Protein AF-A0A8T5F6Z1-F1 (afdb_monomer_lite)

pLDDT: mean 76.51, std 10.16, range [45.34, 90.56]

Radius of gyration: 13.44 Å; chains: 1; bounding box: 27×34×34 Å

Secondary structure (DSSP, 8-state):
---PPPHHHHHHHHHH---HHHHHHHHHHHHHHHT--TTS-HHHHHHHHHHHHHHHS------

Structure (mmCIF, N/CA/C/O backbone):
data_AF-A0A8T5F6Z1-F1
#
_entry.id   AF-A0A8T5F6Z1-F1
#
loop_
_atom_site.group_PDB
_atom_site.id
_atom_site.type_symbol
_atom_site.label_atom_id
_atom_site.label_alt_id
_atom_site.label_comp_id
_atom_site.label_asym_id
_atom_site.label_entity_id
_atom_site.label_seq_id
_atom_site.pdbx_PDB_ins_code
_atom_site.Cartn_x
_atom_site.Cartn_y
_atom_site.Cartn_z
_atom_site.occupancy
_atom_site.B_iso_or_equiv
_atom_site.auth_seq_id
_atom_site.auth_comp_id
_atom_site.auth_asym_id
_atom_site.auth_atom_id
_atom_site.pdbx_PDB_model_num
ATOM 1 N N . MET A 1 1 ? -16.847 11.118 2.659 1.00 45.34 1 MET A N 1
ATOM 2 C CA . MET A 1 1 ? -15.612 11.756 2.166 1.00 45.34 1 M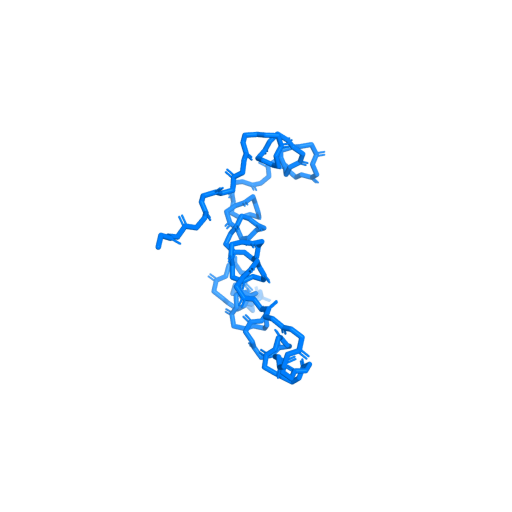ET A CA 1
ATOM 3 C C . MET A 1 1 ? -14.560 10.667 2.142 1.00 45.34 1 MET A C 1
ATOM 5 O O . MET A 1 1 ? -14.389 10.025 3.168 1.00 45.34 1 MET A O 1
ATOM 9 N N . VAL A 1 2 ? -13.979 10.357 0.982 1.00 52.06 2 VAL A N 1
ATOM 10 C CA . VAL A 1 2 ? -12.814 9.462 0.935 1.00 52.06 2 VAL A CA 1
ATOM 11 C C . VAL A 1 2 ? -11.672 10.284 1.513 1.00 52.06 2 VAL A C 1
ATOM 13 O O . VAL A 1 2 ? -11.362 11.333 0.957 1.00 52.06 2 VAL A O 1
ATOM 16 N N . GLU A 1 3 ? -11.141 9.898 2.671 1.00 57.62 3 GLU A N 1
ATOM 17 C CA . GLU A 1 3 ? -9.952 10.557 3.208 1.00 57.62 3 GLU A CA 1
ATOM 18 C C . GLU A 1 3 ? -8.815 10.337 2.207 1.00 57.62 3 GLU A C 1
ATOM 20 O O . GLU A 1 3 ? -8.394 9.209 1.939 1.00 57.62 3 GLU A O 1
ATOM 25 N N . GLU A 1 4 ? -8.393 11.418 1.559 1.00 65.44 4 GLU A N 1
ATOM 26 C CA . GLU A 1 4 ? -7.228 11.389 0.693 1.00 65.44 4 GLU A CA 1
ATOM 27 C C . GLU A 1 4 ? -5.977 11.240 1.556 1.00 65.44 4 GLU A C 1
ATOM 29 O O . GLU A 1 4 ? -5.844 11.839 2.624 1.00 65.44 4 GLU A O 1
ATOM 34 N N . ILE A 1 5 ? -5.058 10.399 1.095 1.00 74.56 5 ILE A N 1
ATOM 35 C CA . ILE A 1 5 ? -3.800 10.137 1.787 1.00 74.56 5 ILE A CA 1
ATOM 36 C C . ILE A 1 5 ? -2.966 11.419 1.755 1.00 74.56 5 ILE A C 1
ATOM 38 O O . ILE A 1 5 ? -2.806 12.020 0.689 1.00 74.56 5 ILE A O 1
ATOM 42 N N . SER A 1 6 ? -2.433 11.830 2.907 1.00 81.06 6 SER A N 1
ATOM 43 C CA . SER A 1 6 ? -1.679 13.080 3.017 1.00 81.06 6 SER A CA 1
ATOM 44 C C . SER A 1 6 ? -0.393 13.062 2.188 1.00 81.06 6 SER A C 1
ATOM 46 O O . SER A 1 6 ? 0.237 12.017 2.000 1.00 81.06 6 SER A O 1
ATOM 48 N N . ASP A 1 7 ? 0.052 14.243 1.759 1.00 81.88 7 ASP A N 1
ATOM 49 C CA . ASP A 1 7 ? 1.299 14.409 0.999 1.00 81.88 7 ASP A CA 1
ATOM 50 C C . ASP A 1 7 ? 2.523 13.866 1.749 1.00 81.88 7 ASP A C 1
ATOM 52 O O . ASP A 1 7 ? 3.449 13.328 1.143 1.00 81.88 7 ASP A O 1
ATOM 56 N N . THR A 1 8 ? 2.502 13.917 3.085 1.00 84.12 8 THR A N 1
ATOM 57 C CA . THR A 1 8 ? 3.539 13.324 3.941 1.00 84.12 8 THR A CA 1
ATOM 58 C C . THR A 1 8 ? 3.658 11.814 3.743 1.00 84.12 8 THR A C 1
ATOM 60 O O . THR A 1 8 ? 4.764 11.277 3.733 1.00 84.12 8 THR A O 1
ATOM 63 N N . ILE A 1 9 ? 2.531 11.115 3.594 1.00 82.88 9 ILE A N 1
ATOM 64 C CA . ILE A 1 9 ? 2.532 9.668 3.373 1.00 82.88 9 ILE A CA 1
ATOM 65 C C . ILE A 1 9 ? 3.014 9.350 1.957 1.00 82.88 9 ILE A C 1
ATOM 67 O O . ILE A 1 9 ? 3.832 8.448 1.796 1.00 82.88 9 ILE A O 1
ATOM 71 N N . ARG A 1 10 ? 2.598 10.128 0.950 1.00 83.25 10 ARG A N 1
ATOM 72 C CA . ARG A 1 10 ? 3.088 9.968 -0.430 1.00 83.25 10 ARG A CA 1
ATOM 73 C C . ARG A 1 10 ? 4.602 10.153 -0.529 1.00 83.25 10 ARG A C 1
ATOM 75 O O . ARG A 1 10 ? 5.270 9.390 -1.218 1.00 83.25 10 ARG A O 1
ATOM 82 N N . MET A 1 11 ? 5.159 11.129 0.192 1.00 86.19 11 MET A N 1
ATOM 83 C CA . MET A 1 11 ? 6.612 11.315 0.290 1.00 86.19 11 MET A CA 1
ATOM 84 C C . MET A 1 11 ? 7.310 10.085 0.878 1.00 86.19 11 MET A C 1
ATOM 86 O O . MET A 1 11 ? 8.265 9.597 0.287 1.00 86.19 11 MET A O 1
ATOM 90 N N . LYS A 1 12 ? 6.805 9.540 1.989 1.00 85.88 12 LYS A N 1
ATOM 91 C CA . LYS A 1 12 ? 7.378 8.329 2.599 1.00 85.88 12 LYS A CA 1
ATOM 92 C C . LYS A 1 12 ? 7.286 7.103 1.696 1.00 85.88 12 LYS A C 1
ATOM 94 O O . LYS A 1 12 ? 8.190 6.282 1.701 1.00 85.88 12 LYS A O 1
ATOM 99 N N . ILE A 1 13 ? 6.213 6.966 0.919 1.00 86.44 13 ILE A N 1
ATOM 100 C CA . ILE A 1 13 ? 6.082 5.880 -0.062 1.00 86.44 13 ILE A CA 1
ATOM 101 C C . ILE A 1 13 ? 7.178 5.986 -1.130 1.00 86.44 13 ILE A C 1
ATOM 103 O O . ILE A 1 13 ? 7.804 4.980 -1.450 1.00 86.44 13 ILE A O 1
ATOM 107 N N . LYS A 1 14 ? 7.469 7.200 -1.613 1.00 87.81 14 LYS A N 1
ATOM 108 C CA . LYS A 1 14 ? 8.580 7.451 -2.546 1.00 87.81 14 LYS A CA 1
ATOM 109 C C . LYS A 1 14 ? 9.955 7.170 -1.940 1.00 87.81 14 LYS A C 1
ATOM 111 O O . LYS A 1 14 ? 10.859 6.800 -2.668 1.00 87.81 14 LYS A O 1
ATOM 116 N N . GLU A 1 15 ? 10.119 7.330 -0.628 1.00 90.56 15 GLU A N 1
ATOM 117 C CA . GLU A 1 15 ? 11.356 6.940 0.070 1.00 90.56 15 GLU A CA 1
ATOM 118 C C . GLU A 1 15 ? 11.517 5.412 0.189 1.00 90.56 15 GLU A C 1
ATOM 120 O O . GLU A 1 15 ? 12.634 4.932 0.364 1.00 90.56 15 GLU A O 1
ATOM 125 N N . LEU A 1 16 ? 10.421 4.645 0.125 1.00 85.88 16 LEU A N 1
ATOM 126 C CA . LEU A 1 16 ? 10.432 3.183 0.272 1.00 85.88 16 LEU A CA 1
ATOM 127 C C . LEU A 1 16 ? 10.632 2.446 -1.052 1.00 85.88 16 LEU A C 1
ATOM 129 O O . LEU A 1 16 ? 11.191 1.351 -1.054 1.00 85.88 16 LEU A O 1
ATOM 133 N N . THR A 1 17 ? 10.144 3.008 -2.155 1.00 85.25 17 THR A N 1
ATOM 134 C CA . THR A 1 17 ? 10.247 2.391 -3.477 1.00 85.25 17 THR A CA 1
ATOM 135 C C . THR A 1 17 ? 10.230 3.443 -4.575 1.00 85.25 17 THR A C 1
ATOM 137 O O . THR A 1 17 ? 9.407 4.360 -4.562 1.00 85.25 17 THR A O 1
ATOM 140 N N . ASP A 1 18 ? 11.112 3.281 -5.560 1.00 87.44 18 ASP A N 1
ATOM 141 C CA . ASP A 1 18 ? 11.147 4.092 -6.779 1.00 87.44 18 ASP A CA 1
ATOM 142 C C . ASP A 1 18 ? 10.196 3.558 -7.863 1.00 87.44 18 ASP A C 1
ATOM 144 O O . ASP A 1 18 ? 9.981 4.223 -8.878 1.00 87.44 18 ASP A O 1
ATOM 148 N N . ASN A 1 19 ? 9.616 2.366 -7.667 1.00 85.69 19 ASN A N 1
ATOM 149 C CA . ASN A 1 19 ? 8.732 1.737 -8.641 1.00 85.69 19 ASN A CA 1
ATOM 150 C C . ASN A 1 19 ? 7.322 2.367 -8.581 1.00 85.69 19 ASN A C 1
ATOM 152 O O . ASN A 1 19 ? 6.629 2.220 -7.569 1.00 85.69 19 ASN A O 1
ATOM 156 N N . PRO A 1 20 ? 6.850 3.032 -9.655 1.00 84.50 20 PRO A N 1
ATOM 157 C CA . PRO A 1 20 ? 5.547 3.698 -9.670 1.00 84.50 20 PRO A CA 1
ATOM 158 C C . PRO A 1 20 ? 4.359 2.774 -9.370 1.00 84.50 20 PRO A C 1
ATOM 160 O O . PRO A 1 20 ? 3.379 3.215 -8.762 1.00 84.50 20 PRO A O 1
ATOM 163 N N . ASP A 1 21 ? 4.435 1.502 -9.767 1.00 81.75 21 ASP A N 1
ATOM 164 C CA . ASP A 1 21 ? 3.353 0.538 -9.554 1.00 81.75 21 ASP A CA 1
ATOM 165 C C . ASP A 1 21 ? 3.262 0.107 -8.088 1.00 81.75 21 ASP A C 1
ATOM 167 O O . ASP A 1 21 ? 2.159 0.014 -7.535 1.00 81.75 21 ASP A O 1
ATOM 171 N N . GLU A 1 22 ? 4.411 -0.042 -7.425 1.00 80.88 22 GLU A N 1
ATOM 172 C CA . GLU A 1 22 ? 4.493 -0.307 -5.987 1.00 80.88 22 GLU A CA 1
ATOM 173 C C . GLU A 1 22 ? 4.003 0.892 -5.174 1.00 80.88 22 GLU A C 1
ATOM 175 O O . GLU A 1 22 ? 3.228 0.727 -4.229 1.00 80.88 22 GLU A O 1
ATOM 180 N N . GLN A 1 23 ? 4.381 2.113 -5.575 1.00 86.06 23 GLN A N 1
ATOM 181 C CA . GLN A 1 23 ? 3.896 3.337 -4.932 1.00 86.06 23 GLN A CA 1
ATOM 182 C C . GLN A 1 23 ? 2.367 3.417 -4.994 1.00 86.06 23 GLN A C 1
ATOM 184 O O . GLN A 1 23 ? 1.702 3.642 -3.980 1.00 86.06 23 GLN A O 1
ATOM 189 N N . LYS A 1 24 ? 1.790 3.163 -6.174 1.00 84.94 24 LYS A N 1
ATOM 190 C CA . LYS A 1 24 ? 0.338 3.174 -6.388 1.00 84.94 24 LYS A CA 1
ATOM 191 C C . LYS A 1 24 ? -0.375 2.083 -5.588 1.00 84.94 24 LYS A C 1
ATOM 193 O O . LYS A 1 24 ? -1.482 2.313 -5.093 1.00 84.94 24 LYS A O 1
ATOM 198 N N . MET A 1 25 ? 0.243 0.910 -5.449 1.00 84.25 25 MET A N 1
ATOM 199 C CA . MET A 1 25 ? -0.288 -0.165 -4.616 1.00 84.25 25 MET A CA 1
ATOM 200 C C . MET A 1 25 ? -0.307 0.238 -3.136 1.00 84.25 25 MET A C 1
ATOM 202 O O . MET A 1 25 ? -1.342 0.104 -2.482 1.00 84.25 25 MET A O 1
ATOM 206 N N . LEU A 1 26 ? 0.804 0.769 -2.614 1.00 84.06 26 LEU A N 1
ATOM 207 C CA . LEU A 1 26 ? 0.923 1.218 -1.224 1.00 84.06 26 LEU A CA 1
ATOM 208 C C . LEU A 1 26 ? -0.076 2.332 -0.898 1.00 84.06 26 LEU A C 1
ATOM 210 O O . LEU A 1 26 ? -0.719 2.294 0.153 1.00 84.06 26 LEU A O 1
ATOM 214 N N . GLU A 1 27 ? -0.262 3.282 -1.817 1.00 85.00 27 GLU A N 1
ATOM 215 C CA . GLU A 1 27 ? -1.274 4.329 -1.687 1.00 85.00 27 GLU A CA 1
ATOM 216 C C . GLU A 1 27 ? -2.682 3.721 -1.571 1.00 85.00 27 GLU A C 1
ATOM 218 O O . GLU A 1 27 ? -3.372 3.937 -0.570 1.00 85.00 27 GLU A O 1
ATOM 223 N N . LYS A 1 28 ? -3.094 2.882 -2.532 1.00 81.62 28 LYS A N 1
ATOM 224 C CA . LYS A 1 28 ? -4.402 2.203 -2.484 1.00 81.62 28 LYS A CA 1
ATOM 225 C C . LYS A 1 28 ? -4.591 1.389 -1.203 1.00 81.62 28 LYS A C 1
ATOM 227 O O . LYS A 1 28 ? -5.695 1.364 -0.651 1.00 81.62 28 LYS A O 1
ATOM 232 N N . LEU A 1 29 ? -3.535 0.725 -0.733 1.00 80.56 29 LEU A N 1
ATOM 233 C CA . LEU A 1 29 ? -3.566 -0.077 0.483 1.00 80.56 29 LEU A CA 1
ATOM 234 C C . LEU A 1 29 ? -3.872 0.783 1.709 1.00 80.56 29 LEU A C 1
ATOM 236 O O . LEU A 1 29 ? -4.743 0.447 2.511 1.00 80.56 29 LEU A O 1
ATOM 240 N N . LEU A 1 30 ? -3.168 1.904 1.852 1.00 79.00 30 LEU A N 1
ATOM 241 C CA . LEU A 1 30 ? -3.343 2.822 2.975 1.00 79.00 30 LEU A CA 1
ATOM 242 C C . LEU A 1 30 ? -4.730 3.461 2.959 1.00 79.00 30 LEU A C 1
ATOM 244 O O . LEU A 1 30 ? -5.381 3.543 3.995 1.00 79.00 30 LEU A O 1
ATOM 248 N N . GLN A 1 31 ? -5.231 3.820 1.781 1.00 80.12 31 GLN A N 1
ATOM 249 C CA . GLN A 1 31 ? -6.581 4.356 1.610 1.00 80.12 31 GLN A CA 1
ATOM 250 C C . GLN A 1 31 ? -7.673 3.354 2.008 1.00 80.12 31 GLN A C 1
ATOM 252 O O . GLN A 1 31 ? -8.617 3.706 2.716 1.00 80.12 31 GLN A O 1
ATOM 257 N N . LYS A 1 32 ? -7.543 2.090 1.586 1.00 76.56 32 LYS A N 1
ATOM 258 C CA . LYS A 1 32 ? -8.475 1.017 1.968 1.00 76.56 32 LYS A CA 1
ATOM 259 C C . LYS A 1 32 ? -8.381 0.681 3.451 1.00 76.56 32 LYS A C 1
ATOM 261 O O . LYS A 1 32 ? -9.404 0.520 4.110 1.00 76.56 32 LYS A O 1
ATOM 266 N N . THR A 1 33 ? -7.166 0.618 3.990 1.00 74.00 33 THR A N 1
ATOM 267 C CA . THR A 1 33 ? -6.948 0.285 5.403 1.00 74.00 33 THR A CA 1
ATOM 268 C C . THR A 1 33 ? -7.361 1.400 6.354 1.00 74.00 33 THR A C 1
ATOM 270 O O . THR A 1 33 ? -7.828 1.097 7.448 1.00 74.00 33 THR A O 1
ATOM 273 N N . ALA A 1 34 ? -7.306 2.666 5.932 1.00 72.38 34 ALA A N 1
ATOM 274 C CA . ALA A 1 34 ? -7.849 3.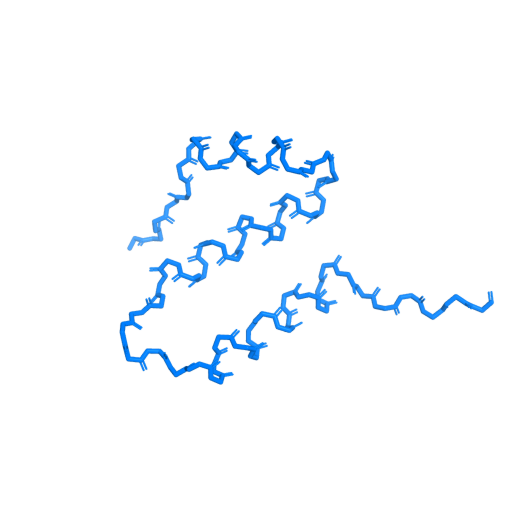791 6.695 1.00 72.38 34 ALA A CA 1
ATOM 275 C C . ALA A 1 34 ? -9.361 3.649 6.959 1.00 72.38 34 ALA A C 1
ATOM 277 O O . ALA A 1 34 ? -9.861 4.114 7.981 1.00 72.38 34 ALA A O 1
ATOM 278 N N . GLN A 1 35 ? -10.092 2.957 6.077 1.00 70.69 35 GLN A N 1
ATOM 279 C CA . GLN A 1 35 ? -11.523 2.684 6.254 1.00 70.69 35 GLN A CA 1
ATOM 280 C C . GLN A 1 35 ? -11.801 1.478 7.163 1.00 70.69 35 GLN A C 1
ATOM 282 O O . GLN A 1 35 ? -12.941 1.278 7.592 1.00 70.69 35 GLN A O 1
ATOM 287 N N . TYR A 1 36 ? -10.785 0.671 7.483 1.00 74.69 36 TYR A N 1
ATOM 288 C CA . TYR A 1 36 ? -10.950 -0.463 8.381 1.00 74.69 36 TYR A CA 1
ATOM 289 C C . TYR A 1 36 ? -11.084 0.024 9.825 1.00 74.69 36 TYR A C 1
ATOM 291 O O . TYR A 1 36 ? -10.140 0.485 10.460 1.00 74.69 36 TYR A O 1
ATOM 299 N N . ASN A 1 37 ? -12.283 -0.121 10.383 1.00 71.06 37 ASN A N 1
ATOM 300 C CA . ASN A 1 37 ? -12.528 0.117 11.803 1.00 71.06 37 ASN A CA 1
ATOM 301 C C . ASN A 1 37 ? -12.199 -1.139 12.642 1.00 71.06 37 ASN A C 1
ATOM 303 O O . ASN A 1 37 ? -11.951 -2.219 12.098 1.00 71.06 37 ASN A O 1
ATOM 307 N N . LYS A 1 38 ? -12.263 -1.027 13.980 1.00 65.69 38 LYS A N 1
ATOM 308 C CA . LYS A 1 38 ? -11.992 -2.130 14.933 1.00 65.69 38 LYS A CA 1
ATOM 309 C C . LYS A 1 38 ? -12.861 -3.389 14.737 1.00 65.69 38 LYS A C 1
ATOM 311 O O . LYS A 1 38 ? -12.565 -4.413 15.344 1.00 65.69 38 LYS A O 1
ATOM 316 N N . GLN A 1 39 ? -13.929 -3.329 13.940 1.00 68.69 39 GLN A N 1
ATOM 317 C CA . GLN A 1 39 ? -14.805 -4.466 13.629 1.00 68.69 39 GLN A CA 1
ATOM 318 C C . GLN A 1 39 ? -14.404 -5.196 12.339 1.00 68.69 39 GLN A C 1
ATOM 320 O O . GLN A 1 39 ? -14.941 -6.268 12.047 1.00 68.69 39 GLN A O 1
ATOM 325 N N . THR A 1 40 ? -13.462 -4.649 11.568 1.00 75.19 40 THR A N 1
ATOM 326 C CA . THR A 1 40 ? -12.974 -5.282 10.342 1.00 75.19 40 THR A CA 1
ATOM 327 C C . THR A 1 40 ? -12.234 -6.562 10.704 1.00 75.19 40 THR A C 1
ATOM 329 O O . THR A 1 40 ? -11.203 -6.541 11.377 1.00 75.19 40 THR A O 1
ATOM 332 N N . LYS A 1 41 ? -12.774 -7.708 10.281 1.00 78.12 41 LYS A N 1
ATOM 333 C CA . LYS A 1 41 ? -12.182 -9.008 10.604 1.00 78.12 41 LYS A CA 1
ATOM 334 C C . LYS A 1 41 ? -10.819 -9.148 9.908 1.00 78.12 41 LYS A C 1
ATOM 336 O O . LYS A 1 41 ? -10.731 -8.844 8.719 1.00 78.12 41 LYS A O 1
ATOM 341 N N . PRO A 1 42 ? -9.789 -9.710 10.571 1.00 77.31 42 PRO A N 1
ATOM 342 C CA . PRO A 1 42 ? -8.472 -9.927 9.961 1.00 77.31 42 PRO A CA 1
ATOM 343 C C . PRO A 1 42 ? -8.509 -10.714 8.641 1.00 77.31 42 PRO A C 1
ATOM 345 O O . PRO A 1 42 ? -7.671 -10.513 7.768 1.00 77.31 42 PRO A O 1
ATOM 348 N N . THR A 1 43 ? -9.493 -11.600 8.473 1.00 82.50 43 THR A N 1
ATOM 349 C CA . THR A 1 43 ? -9.713 -12.365 7.236 1.00 82.50 43 THR A CA 1
ATOM 350 C C . THR A 1 43 ? -10.113 -11.489 6.051 1.00 82.50 43 THR A C 1
ATOM 352 O O . THR A 1 43 ? -9.708 -11.775 4.929 1.00 82.50 43 THR A O 1
ATOM 355 N N . VAL A 1 44 ? -10.869 -10.414 6.291 1.00 79.94 44 VAL A N 1
ATOM 356 C CA . VAL A 1 44 ? -11.265 -9.446 5.257 1.00 79.94 44 VAL A CA 1
ATOM 357 C C . VAL A 1 44 ? -10.042 -8.659 4.801 1.00 79.94 44 VAL A C 1
ATOM 359 O O . VAL A 1 44 ? -9.780 -8.589 3.606 1.00 79.94 44 VAL A O 1
ATOM 362 N N . ILE A 1 45 ? -9.235 -8.187 5.756 1.00 76.50 45 ILE A N 1
ATOM 363 C CA . ILE A 1 45 ? -7.985 -7.464 5.483 1.00 76.50 45 ILE A CA 1
ATOM 364 C C . ILE A 1 45 ? -7.037 -8.328 4.644 1.00 76.50 45 ILE A C 1
ATOM 366 O O . ILE A 1 45 ? -6.540 -7.873 3.621 1.00 76.50 45 ILE A O 1
ATOM 370 N N . LYS A 1 46 ? -6.825 -9.594 5.034 1.00 79.88 46 LYS A N 1
A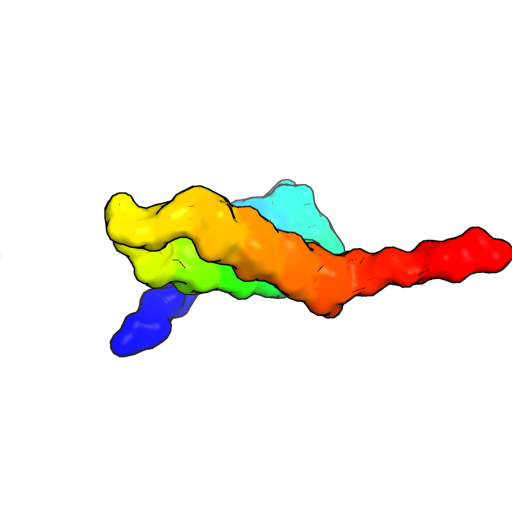TOM 371 C CA . LYS A 1 46 ? -5.973 -10.525 4.275 1.00 79.88 46 LYS A CA 1
ATOM 372 C C . LYS A 1 46 ? -6.474 -10.742 2.850 1.00 79.88 46 LYS A C 1
ATOM 374 O O . LYS A 1 46 ? -5.677 -10.689 1.925 1.00 79.88 46 LYS A O 1
ATOM 379 N N . ARG A 1 47 ? -7.779 -10.969 2.671 1.00 82.56 47 ARG A N 1
ATOM 380 C CA . ARG A 1 47 ? -8.364 -11.184 1.342 1.00 82.56 47 ARG A CA 1
ATOM 381 C C . ARG A 1 47 ? -8.187 -9.960 0.448 1.00 82.56 47 ARG A C 1
ATOM 383 O O . ARG A 1 47 ? -7.797 -10.107 -0.701 1.00 82.56 47 ARG A O 1
ATOM 390 N N . GLU A 1 48 ? -8.479 -8.770 0.962 1.00 79.69 48 GLU A N 1
ATOM 391 C CA . GLU A 1 48 ? -8.331 -7.536 0.189 1.00 79.69 48 GLU A CA 1
ATOM 392 C C . GLU A 1 48 ? -6.869 -7.213 -0.123 1.00 79.69 48 GLU A C 1
ATOM 394 O O . GLU A 1 48 ? -6.579 -6.745 -1.219 1.00 79.69 48 GLU A O 1
ATOM 399 N N . PHE A 1 49 ? -5.953 -7.509 0.801 1.00 79.50 49 PHE A N 1
ATOM 400 C CA . PHE A 1 49 ? -4.518 -7.385 0.569 1.00 79.50 49 PHE A CA 1
ATOM 401 C C . PHE A 1 49 ? -4.040 -8.318 -0.551 1.00 79.50 49 PHE A C 1
ATOM 403 O O . PHE A 1 49 ? -3.335 -7.869 -1.448 1.00 79.50 49 PHE A O 1
ATOM 410 N N . SER A 1 50 ? -4.463 -9.586 -0.541 1.00 80.25 50 SER A N 1
ATOM 411 C CA . SER A 1 50 ? -4.137 -10.539 -1.610 1.00 80.25 50 SER A CA 1
ATOM 412 C C . SER A 1 50 ? -4.671 -10.088 -2.968 1.00 80.25 50 SER A C 1
ATOM 414 O O . SER A 1 50 ? -3.920 -10.089 -3.929 1.00 80.25 50 SER A O 1
ATOM 416 N N . LEU A 1 51 ? -5.919 -9.610 -3.039 1.00 82.38 51 LEU A N 1
ATOM 417 C CA . LEU A 1 51 ? -6.480 -9.092 -4.295 1.00 82.38 51 LEU A CA 1
ATOM 418 C C . LEU A 1 51 ? -5.695 -7.886 -4.831 1.00 82.38 51 LEU A C 1
ATOM 420 O O . LEU A 1 51 ? -5.476 -7.783 -6.031 1.00 82.38 51 LEU A O 1
ATOM 424 N N . LEU A 1 52 ? -5.251 -6.983 -3.950 1.00 78.81 52 LEU A N 1
ATOM 425 C CA . LEU A 1 52 ? -4.416 -5.847 -4.351 1.00 78.81 52 LEU A CA 1
ATOM 426 C C . LEU A 1 52 ? -3.033 -6.284 -4.840 1.00 78.81 52 LEU A C 1
ATOM 428 O O . LEU A 1 52 ? -2.507 -5.659 -5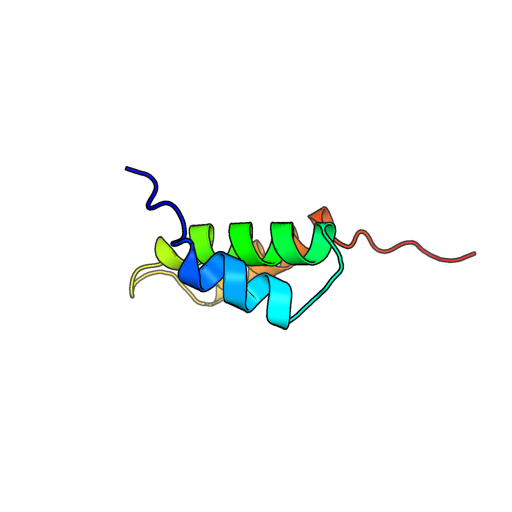.755 1.00 78.81 52 LEU A O 1
ATOM 432 N N . LEU A 1 53 ? -2.445 -7.319 -4.233 1.00 76.62 53 LEU A N 1
ATOM 433 C CA . LEU A 1 53 ? -1.188 -7.894 -4.710 1.00 76.62 53 LEU A CA 1
ATOM 434 C C . LEU A 1 53 ? -1.366 -8.509 -6.094 1.00 76.62 53 LEU A C 1
ATOM 436 O O . LEU A 1 53 ? -0.589 -8.181 -6.977 1.00 76.62 53 LEU A O 1
ATOM 440 N N . ASP A 1 54 ? -2.404 -9.316 -6.301 1.00 80.31 54 ASP A N 1
ATOM 441 C CA . ASP A 1 54 ? -2.666 -9.959 -7.593 1.00 80.31 54 ASP A CA 1
ATOM 442 C C . ASP A 1 54 ? -2.932 -8.925 -8.709 1.00 80.31 54 ASP A C 1
ATOM 444 O O . ASP A 1 54 ? -2.534 -9.127 -9.853 1.00 80.31 54 ASP A O 1
ATOM 448 N N . GLU A 1 55 ? -3.578 -7.794 -8.388 1.00 78.06 55 GLU A N 1
ATOM 449 C CA . GLU A 1 55 ? -3.819 -6.690 -9.333 1.00 78.06 55 GLU A CA 1
ATOM 450 C C . GLU A 1 55 ? -2.545 -5.929 -9.733 1.00 78.06 55 GLU A C 1
ATOM 452 O O . GLU A 1 55 ? -2.465 -5.421 -10.851 1.00 78.06 55 GLU A O 1
ATOM 457 N N . HIS A 1 56 ? -1.592 -5.776 -8.809 1.00 72.88 56 HIS A N 1
ATOM 458 C CA . HIS A 1 56 ? -0.407 -4.928 -8.996 1.00 72.88 56 HIS A CA 1
ATOM 459 C C . HIS A 1 56 ? 0.868 -5.713 -9.322 1.00 72.88 56 HIS A C 1
ATOM 461 O O . HIS A 1 56 ? 1.762 -5.179 -9.969 1.00 72.88 56 HIS A O 1
ATOM 467 N N . PHE A 1 57 ? 0.934 -6.973 -8.906 1.00 72.56 57 PHE A N 1
ATOM 468 C CA . PHE A 1 57 ? 2.010 -7.918 -9.177 1.00 72.56 57 PHE A CA 1
ATOM 469 C C . PHE A 1 57 ? 1.402 -9.225 -9.692 1.00 72.56 57 PHE A C 1
ATOM 471 O O . PHE A 1 57 ? 1.472 -10.253 -9.006 1.00 72.56 57 PHE A O 1
ATOM 478 N N . PRO A 1 58 ? 0.758 -9.203 -10.873 1.00 69.81 58 PRO A N 1
ATOM 479 C CA . PRO A 1 58 ? 0.301 -10.434 -11.490 1.00 69.81 58 PRO A CA 1
ATOM 480 C C . PRO A 1 58 ? 1.501 -11.371 -11.624 1.00 69.81 58 PRO A C 1
ATOM 482 O O . PRO A 1 58 ? 2.581 -10.962 -12.048 1.00 69.81 58 PRO A O 1
ATOM 485 N N . PHE A 1 59 ? 1.324 -12.617 -11.198 1.00 64.44 59 PHE A N 1
ATOM 486 C CA . PHE A 1 59 ? 2.376 -13.617 -11.286 1.00 64.44 59 PHE A CA 1
ATOM 487 C C . PHE A 1 59 ? 2.683 -13.861 -12.769 1.00 64.44 59 PHE A C 1
ATOM 489 O O . PHE A 1 59 ? 1.904 -14.511 -13.464 1.00 64.44 59 PHE A O 1
ATOM 496 N N . GLU A 1 60 ? 3.784 -13.304 -13.270 1.00 61.44 60 GLU A N 1
ATOM 497 C CA . GLU A 1 60 ? 4.297 -13.648 -14.591 1.00 61.44 60 GLU A CA 1
ATOM 498 C C . GLU A 1 60 ? 5.015 -14.990 -14.460 1.00 61.44 60 GLU A C 1
ATOM 500 O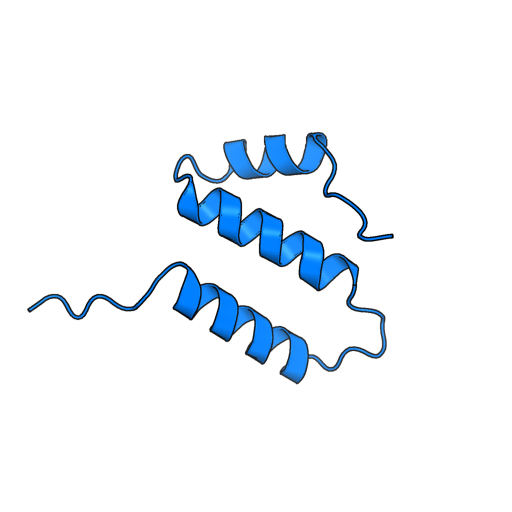 O . GLU A 1 60 ? 6.138 -15.074 -13.956 1.00 61.44 60 GLU A O 1
ATOM 505 N N . GLU A 1 61 ? 4.325 -16.060 -14.857 1.00 54.69 61 GLU A N 1
ATOM 506 C CA . GLU A 1 61 ? 4.945 -17.366 -15.049 1.00 54.69 61 GLU A CA 1
ATOM 507 C C . GLU A 1 61 ? 6.025 -17.179 -16.123 1.00 54.69 61 GLU A C 1
ATOM 509 O O . GLU A 1 61 ? 5.737 -16.969 -17.301 1.00 54.69 61 GLU A O 1
ATOM 514 N N . THR A 1 62 ? 7.277 -17.093 -15.679 1.00 52.28 62 THR A N 1
ATOM 515 C CA . THR A 1 62 ? 8.429 -16.904 -16.557 1.00 52.28 62 THR A CA 1
ATOM 516 C C . THR A 1 62 ? 8.742 -18.270 -17.156 1.00 52.28 62 THR A C 1
ATOM 518 O O . THR A 1 62 ? 9.347 -19.105 -16.485 1.00 52.28 62 THR A O 1
ATOM 521 N N . ASP A 1 63 ? 8.241 -18.505 -18.370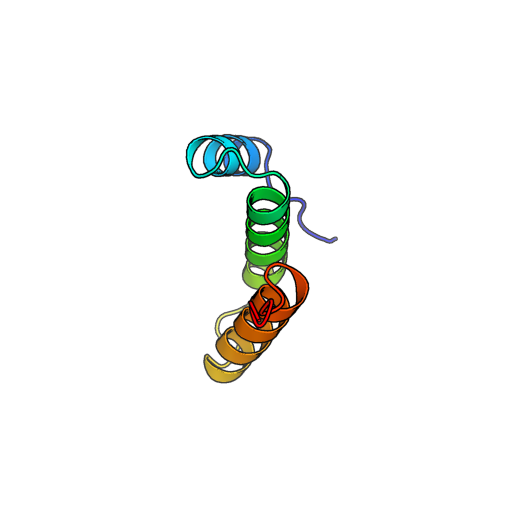 1.00 48.34 63 ASP A N 1
ATOM 522 C CA . ASP A 1 63 ? 8.636 -19.624 -19.243 1.00 48.34 63 ASP A CA 1
ATOM 523 C C . ASP A 1 63 ? 10.116 -19.505 -19.665 1.00 48.34 63 ASP A C 1
ATOM 525 O O . ASP A 1 63 ? 10.566 -18.370 -19.972 1.00 48.34 63 ASP A O 1
#

Foldseek 3Di:
DQPQDDPVVLVVLCVVDVDPLSSVLVRVLCSVVVPDDPPRDVVNNVVVNVVSCCVSPPDDPDD

Sequence (63 aa):
MVEEISDTIRMKIKELTDNPDEQKMLEKLLQKTAQYNKQTKPTVIKREFSLLLDEHFPFEETD